Protein AF-A0A2V6K6S4-F1 (afdb_monomer_lite)

Secondary structure (DSSP, 8-st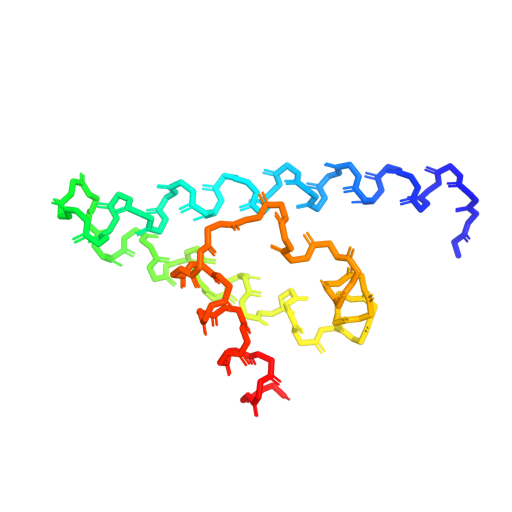ate):
--HHHHHHHHHHHHHHHHHHHHHHHHHHTTSS-HHHHHHHHHHHHHHHTSHHHHHHHHHHGGGS-HHHHHHHHHHHHH-

Structure (mmCIF, N/CA/C/O backbone):
data_AF-A0A2V6K6S4-F1
#
_entry.id   AF-A0A2V6K6S4-F1
#
loop_
_atom_site.group_PDB
_atom_site.id
_atom_site.type_symbol
_atom_site.label_atom_id
_atom_site.label_alt_id
_atom_site.label_comp_id
_atom_site.label_asym_id
_atom_site.label_entity_id
_atom_site.label_seq_id
_atom_site.pdbx_PDB_ins_code
_atom_site.Cartn_x
_atom_site.Cartn_y
_atom_site.Cartn_z
_atom_site.occupancy
_atom_site.B_iso_or_equiv
_atom_site.auth_seq_id
_atom_site.auth_comp_id
_atom_site.auth_asym_id
_atom_site.auth_atom_id
_atom_site.pdbx_PDB_model_num
ATOM 1 N N . MET A 1 1 ? 7.438 1.061 -22.954 1.00 67.38 1 MET A N 1
ATOM 2 C CA . MET A 1 1 ? 6.798 2.342 -22.575 1.00 67.38 1 MET A CA 1
ATOM 3 C C . MET A 1 1 ? 7.777 3.483 -22.762 1.00 67.38 1 MET A C 1
ATOM 5 O O . MET A 1 1 ? 8.908 3.372 -22.292 1.00 67.38 1 MET A O 1
ATOM 9 N N . ASP A 1 2 ? 7.337 4.553 -23.419 1.00 90.56 2 ASP A N 1
ATOM 10 C CA . ASP A 1 2 ? 8.069 5.819 -23.516 1.00 90.56 2 ASP A CA 1
ATOM 11 C C . ASP A 1 2 ? 8.154 6.550 -22.155 1.00 90.56 2 ASP A C 1
ATOM 13 O O . ASP A 1 2 ? 7.524 6.148 -21.168 1.00 90.56 2 ASP A O 1
ATOM 17 N N . GLY A 1 3 ? 8.949 7.623 -22.095 1.00 87.62 3 GLY A N 1
ATOM 18 C CA . GLY A 1 3 ? 9.178 8.396 -20.869 1.00 87.62 3 GLY A CA 1
ATOM 19 C C . GLY A 1 3 ? 7.917 9.052 -20.293 1.00 87.62 3 GLY A C 1
ATOM 20 O O . GLY A 1 3 ? 7.693 8.985 -19.083 1.00 87.62 3 GLY A O 1
ATOM 21 N N . ALA A 1 4 ? 7.052 9.619 -21.136 1.00 87.62 4 ALA A N 1
ATOM 22 C CA . ALA A 1 4 ? 5.823 10.279 -20.694 1.00 87.62 4 ALA A CA 1
ATOM 23 C C . ALA A 1 4 ? 4.809 9.269 -20.136 1.00 87.62 4 ALA A C 1
ATOM 25 O O . ALA A 1 4 ? 4.130 9.525 -19.139 1.00 87.62 4 ALA A O 1
ATOM 26 N N . SER A 1 5 ? 4.726 8.087 -20.740 1.00 82.62 5 SER A N 1
ATOM 27 C CA . SER A 1 5 ? 3.898 6.987 -20.255 1.00 82.62 5 SER A CA 1
ATOM 28 C C . SER A 1 5 ? 4.397 6.461 -18.907 1.00 82.62 5 SER A C 1
ATOM 30 O O . SER A 1 5 ? 3.580 6.218 -18.020 1.00 82.62 5 SER A O 1
ATOM 32 N N . LYS A 1 6 ? 5.719 6.345 -18.696 1.00 82.81 6 LYS A N 1
ATOM 33 C CA . LYS A 1 6 ? 6.294 5.959 -17.388 1.00 82.81 6 LYS A CA 1
ATOM 34 C C . LYS A 1 6 ? 5.965 6.974 -16.296 1.00 82.81 6 LYS A C 1
ATOM 36 O O . LYS A 1 6 ? 5.579 6.576 -15.198 1.00 82.81 6 LYS A O 1
ATOM 41 N N . LEU A 1 7 ? 6.072 8.266 -16.606 1.00 84.56 7 LEU A N 1
ATOM 42 C CA . LEU A 1 7 ? 5.743 9.335 -15.664 1.00 84.56 7 LEU A CA 1
ATOM 43 C C . LEU A 1 7 ? 4.263 9.299 -15.265 1.00 84.56 7 LEU A C 1
ATOM 45 O O . LEU A 1 7 ? 3.946 9.319 -14.076 1.00 84.56 7 LEU A O 1
ATOM 49 N N . ARG A 1 8 ? 3.359 9.185 -16.247 1.00 86.12 8 ARG A N 1
ATOM 50 C CA . ARG A 1 8 ? 1.913 9.080 -15.995 1.00 86.12 8 ARG A CA 1
ATOM 51 C C . ARG A 1 8 ? 1.579 7.849 -15.164 1.00 86.12 8 ARG A C 1
ATOM 53 O O . ARG A 1 8 ? 0.865 7.971 -14.173 1.00 86.12 8 ARG A O 1
ATOM 60 N N . PHE A 1 9 ? 2.136 6.691 -15.516 1.00 84.56 9 PHE A N 1
ATOM 61 C CA . PHE A 1 9 ? 1.953 5.471 -14.734 1.00 84.56 9 PHE A CA 1
ATOM 62 C C . PHE A 1 9 ? 2.416 5.655 -13.285 1.00 84.56 9 PHE A C 1
ATOM 64 O O . PHE A 1 9 ? 1.650 5.380 -12.368 1.00 84.56 9 PHE A O 1
ATOM 71 N N . GLY A 1 10 ? 3.615 6.204 -13.064 1.00 86.31 10 GLY A N 1
ATOM 72 C CA . GLY A 1 10 ? 4.124 6.479 -11.719 1.00 86.31 10 GLY A CA 1
ATOM 73 C C . GLY A 1 10 ? 3.246 7.454 -10.926 1.00 86.31 10 GLY A C 1
ATOM 74 O O . GLY A 1 10 ? 3.019 7.244 -9.735 1.00 86.31 10 GLY A O 1
ATOM 75 N N . ALA A 1 11 ? 2.701 8.486 -11.575 1.00 88.62 11 ALA A N 1
ATOM 76 C CA . ALA A 1 11 ? 1.773 9.422 -10.944 1.00 88.62 11 ALA A CA 1
ATOM 77 C C . ALA A 1 11 ? 0.442 8.749 -10.557 1.00 88.62 11 ALA A C 1
ATOM 79 O O . ALA A 1 11 ? -0.047 8.947 -9.440 1.00 88.62 11 ALA A O 1
ATOM 80 N N . HIS A 1 12 ? -0.122 7.927 -11.448 1.00 90.25 12 HIS A N 1
ATOM 81 C CA . HIS A 1 12 ? -1.352 7.176 -11.187 1.00 90.25 12 HIS A CA 1
ATOM 82 C C . HIS A 1 12 ? -1.162 6.139 -10.079 1.00 90.25 12 HIS A C 1
ATOM 84 O O . HIS A 1 12 ? -1.946 6.130 -9.128 1.00 90.25 12 HIS A O 1
ATOM 90 N N . LEU A 1 13 ? -0.100 5.334 -10.159 1.00 92.62 13 LEU A N 1
ATOM 91 C CA . LEU A 1 13 ? 0.237 4.329 -9.155 1.00 92.62 13 LEU A CA 1
ATOM 92 C C . LEU A 1 13 ? 0.499 4.979 -7.794 1.00 92.62 13 LEU A C 1
ATOM 94 O O . LEU A 1 13 ? -0.079 4.569 -6.794 1.00 92.62 13 LEU A O 1
ATOM 98 N N . GLY A 1 14 ? 1.286 6.057 -7.752 1.00 93.56 14 GLY A N 1
ATOM 99 C CA . GLY A 1 14 ? 1.557 6.776 -6.509 1.00 93.56 14 GLY A CA 1
ATOM 100 C C . GLY A 1 14 ? 0.291 7.342 -5.859 1.00 93.56 14 GLY A C 1
ATOM 101 O O . GLY A 1 14 ? 0.148 7.291 -4.639 1.00 93.56 14 GLY A O 1
ATOM 102 N N . ARG A 1 15 ? -0.664 7.853 -6.650 1.00 93.50 15 ARG A N 1
ATOM 103 C CA . ARG A 1 15 ? -1.962 8.307 -6.120 1.00 93.50 15 ARG A CA 1
ATOM 104 C C . ARG A 1 15 ? -2.791 7.140 -5.580 1.00 93.50 15 ARG A C 1
ATOM 106 O O . ARG A 1 15 ? -3.369 7.276 -4.506 1.00 93.50 15 ARG A O 1
ATOM 113 N N . PHE A 1 16 ? -2.835 6.027 -6.308 1.00 94.19 16 PHE A N 1
ATOM 114 C CA . PHE A 1 16 ? -3.537 4.812 -5.893 1.00 94.19 16 PHE A CA 1
ATOM 115 C C . PHE A 1 16 ? -2.997 4.272 -4.561 1.00 94.19 16 PHE A C 1
ATOM 117 O O . PHE A 1 16 ? -3.780 4.012 -3.649 1.00 94.19 16 PHE A O 1
ATOM 124 N N . LEU A 1 17 ? -1.673 4.190 -4.410 1.00 95.88 17 LEU A N 1
ATOM 125 C CA . LEU A 1 17 ? -1.039 3.698 -3.185 1.00 95.88 17 LEU A CA 1
ATOM 126 C C . LEU A 1 17 ? -1.210 4.650 -2.003 1.00 95.88 17 LEU A C 1
ATOM 128 O O . LEU A 1 17 ? -1.501 4.194 -0.908 1.00 95.88 17 LEU A O 1
ATOM 132 N N . ARG A 1 18 ? -1.104 5.972 -2.199 1.00 95.56 18 ARG A N 1
ATOM 133 C CA . ARG A 1 18 ? -1.360 6.935 -1.107 1.00 95.56 18 ARG A CA 1
ATOM 134 C C . ARG A 1 18 ? -2.794 6.868 -0.587 1.00 95.56 18 ARG A C 1
ATOM 136 O O . ARG A 1 18 ? -3.028 7.111 0.593 1.00 95.56 18 ARG A O 1
ATOM 143 N N . PHE A 1 19 ? -3.753 6.578 -1.463 1.00 95.62 19 PHE A N 1
ATOM 144 C CA . PHE A 1 19 ? -5.130 6.351 -1.041 1.00 95.62 19 PHE A CA 1
ATOM 145 C C . PHE A 1 19 ? -5.265 5.028 -0.279 1.00 95.62 19 PHE A C 1
ATOM 147 O O . PHE A 1 19 ? -5.863 5.011 0.792 1.00 95.62 19 PHE A O 1
ATOM 154 N N . ALA A 1 20 ? -4.657 3.955 -0.794 1.00 96.50 20 ALA A N 1
ATOM 155 C CA . ALA A 1 20 ? -4.637 2.641 -0.153 1.00 96.50 20 ALA A CA 1
ATOM 156 C C . ALA A 1 20 ? -4.032 2.684 1.260 1.00 96.50 20 ALA A C 1
ATOM 158 O O . ALA A 1 20 ? -4.594 2.102 2.177 1.00 96.50 20 ALA A O 1
ATOM 159 N N . ASP A 1 21 ? -2.932 3.415 1.428 1.00 97.88 21 ASP A N 1
ATOM 160 C CA . ASP A 1 21 ? -2.221 3.612 2.693 1.00 97.88 21 ASP A CA 1
ATOM 161 C C . ASP A 1 21 ? -3.137 4.234 3.758 1.00 97.88 21 ASP A C 1
ATOM 163 O O . ASP A 1 21 ? -3.404 3.637 4.798 1.00 97.88 21 ASP A O 1
ATOM 167 N N . ARG A 1 22 ? -3.768 5.370 3.434 1.00 96.88 22 ARG A N 1
ATOM 168 C CA . ARG A 1 22 ? -4.747 6.014 4.327 1.00 96.88 22 ARG A CA 1
ATOM 169 C C . ARG A 1 22 ? -5.941 5.117 4.639 1.00 96.88 22 ARG A C 1
ATOM 171 O O . ARG A 1 22 ? -6.424 5.109 5.767 1.00 96.88 22 ARG A O 1
ATOM 178 N N . LEU A 1 23 ? -6.431 4.386 3.639 1.00 96.94 23 LEU A N 1
ATOM 179 C CA . LEU A 1 23 ? -7.548 3.463 3.814 1.00 96.94 23 LEU A CA 1
ATOM 180 C C . LEU A 1 23 ? -7.168 2.316 4.757 1.00 96.94 23 LEU A C 1
ATOM 182 O O . LEU A 1 23 ? -7.978 1.917 5.587 1.00 96.94 23 LEU A O 1
ATOM 186 N N . TYR A 1 24 ? -5.937 1.816 4.655 1.00 97.75 24 TYR A N 1
ATOM 187 C CA . TYR A 1 24 ? -5.419 0.767 5.519 1.00 97.75 24 TYR A CA 1
ATOM 188 C C . TYR A 1 24 ? -5.244 1.249 6.963 1.00 97.75 24 TYR A C 1
ATOM 190 O O . TYR A 1 24 ? -5.676 0.551 7.876 1.00 97.75 24 TYR A O 1
ATOM 198 N N . LEU A 1 25 ? -4.729 2.463 7.186 1.00 98.12 25 LEU A N 1
ATOM 199 C CA . LEU A 1 25 ? -4.694 3.055 8.531 1.00 98.12 25 LEU A CA 1
ATOM 200 C C . LEU A 1 25 ? -6.099 3.164 9.135 1.00 98.12 25 LEU A C 1
ATOM 202 O O . LEU A 1 25 ? -6.314 2.727 10.258 1.00 98.12 25 LEU A O 1
ATOM 206 N N . ALA A 1 26 ? -7.090 3.612 8.358 1.00 97.81 26 ALA A N 1
ATOM 207 C CA . ALA A 1 26 ? -8.476 3.674 8.825 1.00 97.81 26 ALA A CA 1
ATOM 208 C C . ALA A 1 26 ? -9.033 2.296 9.247 1.00 97.81 26 ALA A C 1
ATOM 210 O O . ALA A 1 26 ? -9.850 2.205 10.165 1.00 97.81 26 ALA A O 1
ATOM 211 N N . VAL A 1 27 ? -8.579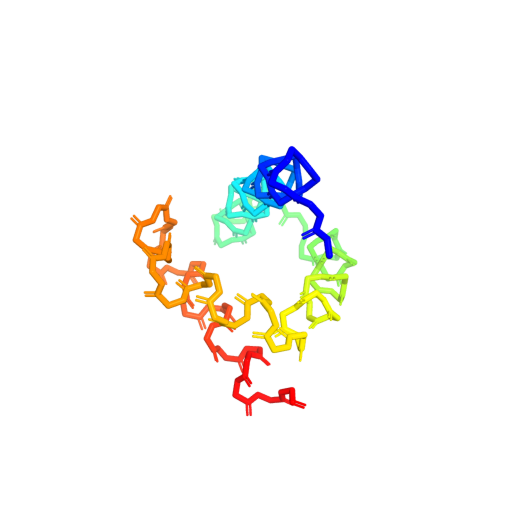 1.206 8.615 1.00 97.94 27 VAL A N 1
ATOM 212 C CA . VAL A 1 27 ? -8.910 -0.170 9.030 1.00 97.94 27 VAL A CA 1
ATOM 213 C C . VAL A 1 27 ? -8.246 -0.532 10.353 1.00 97.94 27 VAL A C 1
ATOM 215 O O . VAL A 1 27 ? -8.878 -1.184 11.189 1.00 97.94 27 VAL A O 1
ATOM 218 N N . LEU A 1 28 ? -6.976 -0.164 10.532 1.00 97.69 28 LEU A N 1
ATOM 219 C CA . LEU A 1 28 ? -6.232 -0.420 11.767 1.00 97.69 28 LEU A CA 1
ATOM 220 C C . LEU A 1 28 ? -6.833 0.356 12.942 1.00 97.69 28 LEU A C 1
ATOM 222 O O . LEU A 1 28 ? -7.040 -0.229 14.003 1.00 97.69 28 LEU A O 1
ATOM 226 N N . ASP A 1 29 ? -7.228 1.604 12.702 1.00 97.62 29 ASP A N 1
ATOM 227 C CA . ASP A 1 29 ? -7.879 2.486 13.675 1.00 97.62 29 ASP A CA 1
ATOM 228 C C . ASP A 1 29 ? -9.349 2.109 13.943 1.00 97.62 29 ASP A C 1
ATOM 230 O O . ASP A 1 29 ? -10.005 2.695 14.803 1.00 97.62 29 ASP A O 1
ATOM 234 N N . GLY A 1 30 ? -9.905 1.148 13.196 1.00 97.50 30 GLY A N 1
ATOM 235 C CA . GLY A 1 30 ? -11.290 0.692 13.345 1.00 97.50 30 GLY A CA 1
ATOM 236 C C . GLY A 1 30 ? -12.348 1.665 12.813 1.00 97.50 30 GLY A C 1
ATOM 237 O O . GLY A 1 30 ? -13.537 1.466 13.055 1.00 97.50 30 GLY A O 1
ATOM 238 N N . THR A 1 31 ? -11.942 2.696 12.070 1.00 97.69 31 THR A N 1
ATOM 239 C CA . THR A 1 31 ? -12.844 3.693 11.467 1.00 97.69 31 THR A CA 1
ATOM 240 C C . THR A 1 31 ? -13.387 3.261 10.102 1.00 97.69 31 THR A C 1
ATOM 242 O O . THR A 1 31 ? -14.375 3.822 9.627 1.00 97.69 31 THR A O 1
ATOM 245 N N . LEU A 1 32 ? -12.792 2.231 9.486 1.00 96.94 32 LEU A N 1
ATOM 246 C CA . LEU A 1 32 ? -13.277 1.597 8.260 1.00 96.94 32 LEU A CA 1
ATOM 247 C C . LEU A 1 32 ? -13.611 0.117 8.482 1.00 96.94 32 LEU A C 1
ATOM 249 O O . LEU A 1 32 ? -12.815 -0.647 9.029 1.00 96.94 32 LEU A O 1
ATOM 253 N N . ASP A 1 33 ? -14.757 -0.320 7.953 1.00 96.12 33 ASP A N 1
ATOM 254 C CA . ASP A 1 33 ? -15.108 -1.739 7.905 1.00 96.12 33 ASP A CA 1
ATOM 255 C C . ASP A 1 33 ? -14.079 -2.533 7.073 1.00 96.12 33 ASP A C 1
ATOM 257 O O . ASP A 1 33 ? -13.836 -2.265 5.890 1.00 96.12 33 ASP A O 1
ATOM 261 N N . ARG A 1 34 ? -13.516 -3.582 7.682 1.00 95.06 34 ARG A N 1
ATOM 262 C CA . ARG A 1 34 ? -12.567 -4.516 7.053 1.00 95.06 34 ARG A CA 1
ATOM 263 C C . ARG A 1 34 ? -13.096 -5.134 5.756 1.00 95.06 34 ARG A C 1
ATOM 265 O O . ARG A 1 34 ? -12.300 -5.510 4.897 1.00 95.06 34 ARG A O 1
ATOM 272 N N . ARG A 1 35 ? -14.414 -5.266 5.583 1.00 94.19 35 ARG A N 1
ATOM 273 C CA . ARG A 1 35 ? -15.034 -5.794 4.357 1.00 94.19 35 ARG A CA 1
ATOM 274 C C . ARG A 1 35 ? -14.790 -4.881 3.157 1.00 94.19 35 ARG A C 1
ATOM 276 O O . ARG A 1 35 ? -14.562 -5.399 2.066 1.00 94.19 35 ARG A O 1
ATOM 283 N N . LEU A 1 36 ? -14.787 -3.562 3.361 1.00 92.31 36 LEU A N 1
ATOM 284 C CA . LEU A 1 36 ? -14.472 -2.586 2.312 1.00 92.31 36 LEU A CA 1
ATOM 285 C C . LEU A 1 36 ? -12.996 -2.678 1.921 1.00 92.31 36 LEU A C 1
ATOM 287 O O . LEU A 1 36 ? -12.661 -2.718 0.738 1.00 92.31 36 LEU A O 1
ATOM 291 N N . TRP A 1 37 ? -12.126 -2.815 2.921 1.00 95.62 37 TRP A N 1
ATOM 292 C CA . TRP A 1 37 ? -10.700 -3.017 2.702 1.00 95.62 37 TRP A CA 1
ATOM 293 C C . TRP A 1 37 ? -10.383 -4.293 1.922 1.00 95.62 37 TRP A C 1
ATOM 295 O O . TRP A 1 37 ? -9.623 -4.232 0.965 1.00 95.62 37 TRP A O 1
ATOM 305 N N . ARG A 1 38 ? -11.008 -5.431 2.255 1.00 94.31 38 ARG A N 1
ATOM 306 C CA . ARG A 1 38 ? -10.753 -6.710 1.561 1.00 94.31 38 ARG A CA 1
ATOM 307 C C . ARG A 1 38 ? -10.951 -6.630 0.048 1.00 94.31 38 ARG A C 1
ATOM 309 O O . ARG A 1 38 ? -10.242 -7.309 -0.689 1.00 94.31 38 ARG A O 1
ATOM 316 N N . GLY A 1 39 ? -11.924 -5.847 -0.420 1.00 90.25 39 GLY A N 1
ATOM 317 C CA . GLY A 1 39 ? -12.119 -5.628 -1.855 1.00 90.25 39 GLY A CA 1
ATOM 318 C C . GLY A 1 39 ? -10.939 -4.884 -2.478 1.00 90.25 39 GLY A C 1
ATOM 319 O O . GLY A 1 39 ? -10.435 -5.285 -3.523 1.00 90.25 39 GLY A O 1
ATOM 320 N N . TYR A 1 40 ? -10.463 -3.844 -1.795 1.00 92.12 40 TYR A N 1
ATOM 321 C CA . TYR A 1 40 ? -9.326 -3.038 -2.231 1.00 92.12 40 TYR A CA 1
ATOM 322 C C . TYR A 1 40 ? -8.002 -3.818 -2.185 1.00 92.12 40 TYR A C 1
ATOM 324 O O . TYR A 1 40 ? -7.194 -3.738 -3.109 1.00 92.12 40 TYR A O 1
ATOM 332 N N . GLU A 1 41 ? -7.803 -4.611 -1.132 1.00 95.12 41 GLU A N 1
ATOM 333 C CA . GLU A 1 41 ? -6.606 -5.419 -0.907 1.00 95.12 41 GLU A CA 1
ATOM 334 C C . GLU A 1 41 ? -6.373 -6.447 -2.017 1.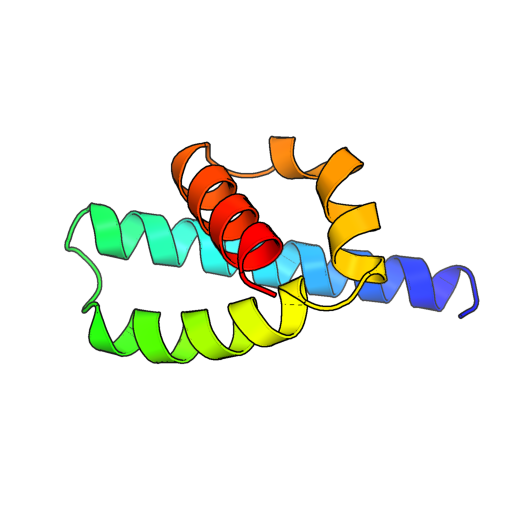00 95.12 41 GLU A C 1
ATOM 336 O O . GLU A 1 41 ? -5.233 -6.668 -2.403 1.00 95.12 41 GLU A O 1
ATOM 341 N N . ARG A 1 42 ? -7.431 -7.033 -2.586 1.00 94.50 42 ARG A N 1
ATOM 342 C CA . ARG A 1 42 ? -7.302 -7.982 -3.706 1.00 94.50 42 ARG A CA 1
ATOM 343 C C . ARG A 1 42 ? -6.729 -7.318 -4.958 1.00 94.50 42 ARG A C 1
ATOM 345 O O . ARG A 1 42 ? -5.776 -7.823 -5.533 1.00 94.50 42 ARG A O 1
ATOM 352 N N . THR A 1 43 ? -7.244 -6.145 -5.324 1.00 92.31 43 THR A N 1
ATOM 353 C CA . THR A 1 43 ? -6.710 -5.361 -6.452 1.00 92.31 43 THR A CA 1
ATOM 354 C C . THR A 1 43 ? -5.267 -4.920 -6.198 1.00 92.31 43 THR A C 1
ATOM 356 O O . THR A 1 43 ? -4.445 -4.857 -7.116 1.00 92.31 43 THR A O 1
ATOM 359 N N . LEU A 1 44 ? -4.947 -4.596 -4.942 1.00 95.31 44 LEU A N 1
ATOM 360 C CA . LEU A 1 44 ? -3.591 -4.260 -4.528 1.00 95.31 44 LEU A CA 1
ATOM 361 C C . LEU A 1 44 ? -2.658 -5.471 -4.667 1.00 95.31 44 LEU A C 1
ATOM 363 O O . LEU A 1 44 ? -1.588 -5.316 -5.247 1.00 95.31 44 LEU A O 1
ATOM 367 N N . ALA A 1 45 ? -3.083 -6.655 -4.221 1.00 95.19 45 ALA A N 1
ATOM 368 C CA . ALA A 1 45 ? -2.335 -7.905 -4.344 1.00 95.19 45 ALA A CA 1
ATOM 369 C C . ALA A 1 45 ? -1.990 -8.220 -5.812 1.00 95.19 45 ALA A C 1
ATOM 371 O O . ALA A 1 45 ? -0.824 -8.446 -6.133 1.00 95.19 45 ALA A O 1
ATOM 372 N N . ASP A 1 46 ? -2.962 -8.103 -6.722 1.00 94.81 46 ASP A N 1
ATOM 373 C CA . ASP A 1 46 ? -2.715 -8.274 -8.162 1.00 94.81 46 ASP A CA 1
ATOM 374 C C . ASP A 1 46 ? -1.695 -7.252 -8.686 1.00 94.81 46 ASP A C 1
ATOM 376 O O . ASP A 1 46 ? -0.816 -7.573 -9.483 1.00 94.81 46 ASP A O 1
ATOM 380 N N . THR A 1 47 ? -1.784 -6.002 -8.221 1.00 93.31 47 THR A N 1
ATOM 381 C CA . THR A 1 47 ? -0.874 -4.927 -8.642 1.00 93.31 47 THR A CA 1
ATOM 382 C C . THR A 1 47 ? 0.559 -5.164 -8.158 1.00 93.31 47 THR A C 1
ATOM 384 O O . THR A 1 47 ? 1.509 -4.858 -8.884 1.00 93.31 47 THR A O 1
ATOM 387 N N . VAL A 1 48 ? 0.745 -5.692 -6.946 1.00 95.69 48 VAL A N 1
ATOM 388 C CA . VAL A 1 48 ? 2.090 -5.867 -6.377 1.00 95.69 48 VAL A CA 1
ATOM 389 C C . VAL A 1 48 ? 2.819 -7.106 -6.891 1.00 95.69 48 VAL A C 1
ATOM 391 O O . VAL A 1 48 ? 4.047 -7.166 -6.807 1.00 95.69 48 VAL A O 1
ATOM 394 N N . ALA A 1 49 ? 2.090 -8.050 -7.488 1.00 95.00 49 ALA A N 1
ATOM 395 C CA . ALA A 1 49 ? 2.661 -9.222 -8.145 1.00 95.00 49 ALA A CA 1
ATOM 396 C C . ALA A 1 49 ? 3.479 -8.870 -9.404 1.00 95.00 49 ALA A C 1
ATOM 398 O O . ALA A 1 49 ? 4.341 -9.637 -9.829 1.00 95.00 49 ALA A O 1
ATOM 399 N N . TYR A 1 50 ? 3.259 -7.700 -10.015 1.00 93.12 50 TYR A N 1
ATOM 400 C CA . TYR A 1 50 ? 3.996 -7.314 -11.218 1.00 93.12 50 TYR A CA 1
ATOM 401 C C . TYR A 1 50 ? 5.460 -6.938 -10.898 1.00 93.12 50 TYR A C 1
ATOM 403 O O . TYR A 1 50 ? 5.694 -6.018 -10.108 1.00 93.12 50 TYR A O 1
ATOM 411 N N . PRO A 1 51 ? 6.471 -7.497 -11.598 1.00 92.31 51 PRO A N 1
ATOM 412 C CA . PRO A 1 51 ? 7.887 -7.173 -11.353 1.00 92.31 51 PRO A CA 1
ATOM 413 C C . PRO A 1 51 ? 8.225 -5.678 -11.481 1.00 92.31 51 PRO A C 1
ATOM 415 O O . PRO A 1 51 ? 9.097 -5.144 -10.788 1.00 92.31 51 PRO A O 1
ATOM 418 N N . GLY A 1 52 ? 7.506 -4.968 -12.358 1.00 90.25 52 GLY A N 1
ATOM 419 C CA . GLY A 1 52 ? 7.643 -3.520 -12.516 1.00 90.25 52 GLY A CA 1
ATOM 420 C C . GLY A 1 52 ? 7.202 -2.741 -11.274 1.00 90.25 52 GLY A C 1
ATOM 421 O O . GLY A 1 52 ? 7.843 -1.750 -10.922 1.00 90.25 52 GLY A O 1
ATOM 422 N N . PHE A 1 53 ? 6.157 -3.208 -10.584 1.00 94.06 53 PHE A N 1
ATOM 423 C CA . PHE A 1 53 ? 5.745 -2.651 -9.299 1.00 94.06 53 PHE A CA 1
ATOM 424 C C . PHE A 1 53 ? 6.820 -2.894 -8.245 1.00 94.06 53 PHE A C 1
ATOM 426 O O . PHE A 1 53 ? 7.247 -1.946 -7.596 1.00 94.06 53 PHE A O 1
ATOM 433 N N . GLN A 1 54 ? 7.302 -4.132 -8.115 1.00 95.12 54 GLN A N 1
ATOM 434 C CA . GLN A 1 54 ? 8.309 -4.494 -7.112 1.00 95.12 54 GLN A CA 1
ATOM 435 C C . GLN A 1 54 ? 9.588 -3.657 -7.276 1.00 95.12 54 GLN A C 1
ATOM 437 O O . GLN A 1 54 ? 10.101 -3.096 -6.310 1.00 95.12 54 GLN A O 1
ATOM 442 N N . THR A 1 55 ? 10.041 -3.456 -8.518 1.00 92.69 55 THR A N 1
ATOM 443 C CA . THR A 1 55 ? 11.176 -2.566 -8.830 1.00 92.69 55 THR A CA 1
ATOM 444 C C . THR A 1 55 ? 10.888 -1.103 -8.480 1.00 92.69 55 THR A C 1
ATOM 446 O O . THR A 1 55 ? 11.756 -0.382 -7.992 1.00 92.69 55 THR A O 1
ATOM 449 N N . TRP A 1 56 ? 9.671 -0.625 -8.742 1.00 92.25 56 TRP A N 1
ATOM 450 C CA . TRP A 1 56 ? 9.269 0.734 -8.378 1.00 92.25 56 TRP A CA 1
ATOM 451 C C . TRP A 1 56 ? 9.225 0.915 -6.853 1.00 92.25 56 TRP A C 1
ATOM 453 O O . TRP A 1 56 ? 9.692 1.939 -6.345 1.00 92.25 56 TRP A O 1
ATOM 463 N N . TRP A 1 57 ? 8.724 -0.097 -6.143 1.00 95.81 57 TRP A N 1
ATOM 464 C CA . TRP A 1 57 ? 8.501 -0.128 -4.703 1.00 95.81 57 TRP A CA 1
ATOM 465 C C . TRP A 1 57 ? 9.799 -0.025 -3.900 1.00 95.81 57 TRP A C 1
ATOM 467 O O . TRP A 1 57 ? 9.883 0.803 -2.993 1.00 95.81 57 TRP A O 1
ATOM 477 N N . THR A 1 58 ? 10.853 -0.758 -4.282 1.00 95.25 58 THR A N 1
ATOM 478 C CA . THR A 1 58 ? 12.153 -0.741 -3.573 1.00 95.25 58 THR A CA 1
ATOM 479 C C . THR A 1 58 ? 12.736 0.662 -3.402 1.00 95.25 58 THR A C 1
ATOM 481 O O . THR A 1 58 ? 13.356 0.957 -2.385 1.00 95.25 58 THR A O 1
ATOM 484 N N . THR A 1 59 ? 12.501 1.551 -4.368 1.00 93.75 59 THR A N 1
ATOM 485 C CA . THR A 1 59 ? 13.030 2.925 -4.354 1.00 93.75 59 THR A CA 1
ATOM 486 C C . THR A 1 59 ? 12.081 3.954 -3.738 1.00 93.75 59 THR A C 1
ATOM 488 O O . THR A 1 59 ? 12.492 5.088 -3.509 1.00 93.75 59 THR A O 1
ATOM 491 N N . ARG A 1 60 ? 10.810 3.606 -3.490 1.00 95.00 60 ARG A N 1
ATOM 492 C CA . ARG A 1 60 ? 9.746 4.574 -3.145 1.00 95.00 60 ARG A CA 1
ATOM 493 C C . ARG A 1 60 ? 8.869 4.180 -1.963 1.00 95.00 60 ARG A C 1
ATOM 495 O O . ARG A 1 60 ? 8.050 4.992 -1.549 1.00 95.00 60 ARG A O 1
ATOM 502 N N . LYS A 1 61 ? 9.063 2.998 -1.373 1.00 96.19 61 LYS A N 1
ATOM 503 C CA . LYS A 1 61 ? 8.288 2.557 -0.204 1.00 96.19 61 LYS A CA 1
ATOM 504 C C . LYS A 1 61 ? 8.332 3.537 0.970 1.00 96.19 61 LYS A C 1
ATOM 506 O O . LYS A 1 61 ? 7.332 3.721 1.637 1.00 96.19 61 LYS A O 1
ATOM 511 N N . HIS A 1 62 ? 9.435 4.274 1.122 1.00 96.38 62 HIS A N 1
ATOM 512 C CA . HIS A 1 62 ? 9.601 5.333 2.127 1.00 96.38 62 HIS A CA 1
ATOM 513 C C . HIS A 1 62 ? 8.602 6.505 2.014 1.00 96.38 62 HIS A C 1
ATOM 515 O O . HIS A 1 62 ? 8.600 7.390 2.861 1.00 96.38 62 HIS A O 1
ATOM 521 N N . TRP A 1 63 ? 7.779 6.562 0.963 1.00 96.50 63 TRP A N 1
ATOM 522 C CA . TRP A 1 63 ? 6.678 7.528 0.845 1.00 96.50 63 TRP A CA 1
ATOM 523 C C . TRP A 1 63 ? 5.423 7.118 1.620 1.00 96.50 63 TRP A C 1
ATOM 525 O O . TRP A 1 63 ? 4.454 7.880 1.640 1.00 96.50 63 TRP A O 1
ATOM 535 N N . HIS A 1 64 ? 5.421 5.915 2.186 1.00 97.75 64 HIS A N 1
ATOM 536 C CA . HIS A 1 64 ? 4.276 5.277 2.812 1.00 97.75 64 HIS A CA 1
ATOM 537 C C . HIS A 1 64 ? 4.541 4.984 4.285 1.00 97.75 64 HIS A C 1
ATOM 539 O O . HIS A 1 64 ? 5.690 4.984 4.726 1.00 97.75 64 HIS A O 1
ATOM 545 N N . THR A 1 65 ? 3.472 4.730 5.035 1.00 98.38 65 THR A N 1
ATOM 546 C CA . THR A 1 65 ? 3.582 4.325 6.443 1.00 98.38 65 THR A CA 1
ATOM 547 C C . THR A 1 65 ? 4.239 2.957 6.603 1.00 98.38 65 THR A C 1
ATOM 549 O O . THR A 1 65 ? 4.211 2.129 5.686 1.00 98.38 65 THR A O 1
ATOM 552 N N . ASP A 1 66 ? 4.825 2.702 7.774 1.00 98.50 66 ASP A N 1
ATOM 553 C CA . ASP A 1 66 ? 5.504 1.438 8.070 1.00 98.50 66 ASP A CA 1
ATOM 554 C C . ASP A 1 66 ? 4.522 0.258 8.047 1.00 98.50 66 ASP A C 1
ATOM 556 O O . ASP A 1 66 ? 4.831 -0.812 7.514 1.00 98.50 66 ASP A O 1
ATOM 560 N N . GLU A 1 67 ? 3.302 0.460 8.548 1.00 98.31 67 GLU A N 1
ATOM 561 C CA . GLU A 1 67 ? 2.236 -0.537 8.558 1.00 98.31 67 GLU A CA 1
ATOM 562 C C . GLU A 1 67 ? 1.824 -0.921 7.138 1.00 98.31 67 GLU A C 1
ATOM 564 O O . GLU A 1 67 ? 1.678 -2.112 6.827 1.00 98.31 67 GLU A O 1
ATOM 569 N N . PHE A 1 68 ? 1.651 0.077 6.268 1.00 98.00 68 PHE A N 1
ATOM 570 C CA . PHE A 1 68 ? 1.338 -0.162 4.867 1.00 98.00 68 PHE A CA 1
ATOM 571 C C . PHE A 1 68 ? 2.520 -0.803 4.139 1.00 98.00 68 PHE A C 1
ATOM 573 O O . PHE A 1 68 ? 2.324 -1.719 3.340 1.00 98.00 68 PHE A O 1
ATOM 580 N N . CYS A 1 69 ? 3.754 -0.404 4.457 1.00 98.12 69 CYS A N 1
ATOM 581 C CA . CYS A 1 69 ? 4.928 -1.041 3.880 1.00 98.12 69 CYS A CA 1
ATOM 582 C C . CYS A 1 69 ? 5.013 -2.523 4.239 1.00 98.12 69 CYS A C 1
ATOM 584 O O . CYS A 1 69 ? 5.206 -3.355 3.354 1.00 98.12 69 CYS A O 1
ATOM 586 N N . ALA A 1 70 ? 4.789 -2.865 5.507 1.00 98.06 70 ALA A N 1
ATOM 587 C CA . ALA A 1 70 ? 4.770 -4.248 5.963 1.00 98.06 70 ALA A CA 1
ATOM 588 C C . ALA A 1 70 ? 3.664 -5.067 5.278 1.00 98.06 70 ALA A C 1
ATOM 590 O O . ALA A 1 70 ? 3.858 -6.244 4.982 1.00 98.06 70 ALA A O 1
ATOM 591 N N . LEU A 1 71 ? 2.503 -4.462 5.014 1.00 97.44 71 LEU A N 1
ATOM 592 C CA . LEU A 1 71 ? 1.435 -5.093 4.242 1.00 97.44 71 LEU A CA 1
ATOM 593 C C . LEU A 1 71 ? 1.874 -5.403 2.804 1.00 97.44 71 LEU A C 1
ATOM 595 O O . LEU A 1 71 ? 1.699 -6.535 2.353 1.00 97.44 71 LEU A O 1
ATOM 599 N N . ILE A 1 72 ? 2.429 -4.422 2.091 1.00 97.69 72 ILE A N 1
ATOM 600 C CA . ILE A 1 72 ? 2.879 -4.599 0.705 1.00 97.69 72 ILE A CA 1
ATOM 601 C C . ILE A 1 72 ? 4.001 -5.635 0.624 1.00 97.69 72 ILE A C 1
ATOM 603 O O . ILE A 1 72 ? 3.946 -6.523 -0.224 1.00 97.69 72 ILE A O 1
ATOM 607 N N . ASP A 1 73 ? 4.980 -5.563 1.528 1.00 97.44 73 ASP A N 1
ATOM 608 C CA . ASP A 1 73 ? 6.114 -6.488 1.555 1.00 97.44 73 ASP A CA 1
ATOM 609 C C . ASP A 1 73 ? 5.640 -7.939 1.778 1.00 97.44 73 ASP A C 1
ATOM 611 O O . ASP A 1 73 ? 6.156 -8.850 1.131 1.00 97.44 73 ASP A O 1
ATOM 615 N N . ARG A 1 74 ? 4.599 -8.167 2.598 1.00 97.19 74 ARG A N 1
ATOM 616 C CA . ARG A 1 74 ? 3.967 -9.494 2.726 1.00 97.19 74 ARG A CA 1
ATOM 617 C C . ARG A 1 74 ? 3.336 -9.966 1.420 1.00 97.19 74 ARG A C 1
ATOM 619 O O . ARG A 1 74 ? 3.564 -11.105 1.033 1.00 97.19 74 ARG A O 1
ATOM 626 N N . HIS A 1 75 ? 2.572 -9.109 0.741 1.00 96.50 75 HIS A N 1
ATOM 627 C CA . HIS A 1 75 ? 1.942 -9.478 -0.532 1.00 96.50 75 HIS A CA 1
ATOM 628 C C . HIS A 1 75 ? 2.981 -9.794 -1.613 1.00 96.50 75 HIS A C 1
ATOM 630 O O . HIS A 1 75 ? 2.801 -10.754 -2.354 1.00 96.50 75 HIS A O 1
ATOM 636 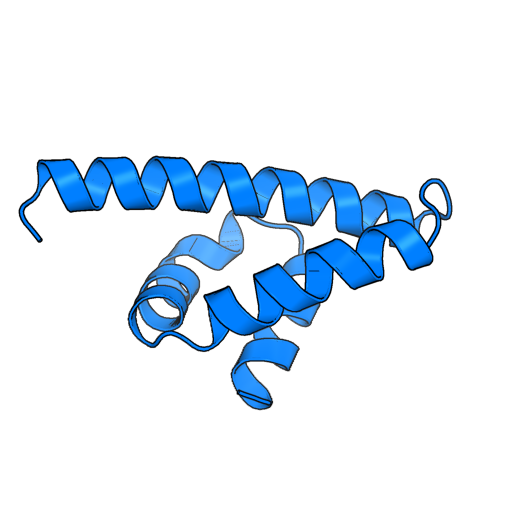N N . ILE A 1 76 ? 4.094 -9.054 -1.658 1.00 96.00 76 ILE A N 1
ATOM 637 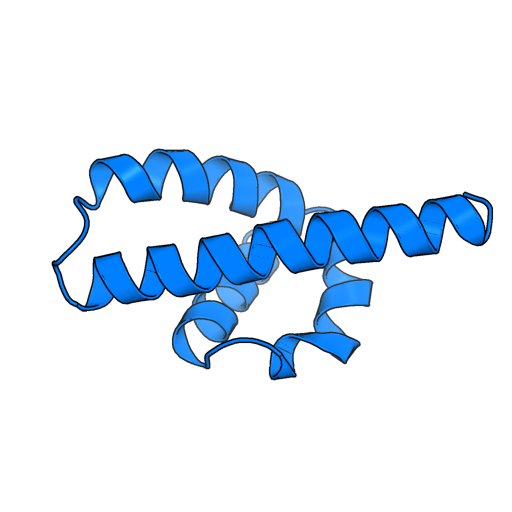C CA . ILE A 1 76 ? 5.221 -9.332 -2.564 1.00 96.00 76 ILE A CA 1
ATOM 638 C C . ILE A 1 76 ? 5.855 -10.699 -2.271 1.00 96.00 76 ILE A C 1
ATOM 640 O O . ILE A 1 76 ? 6.219 -11.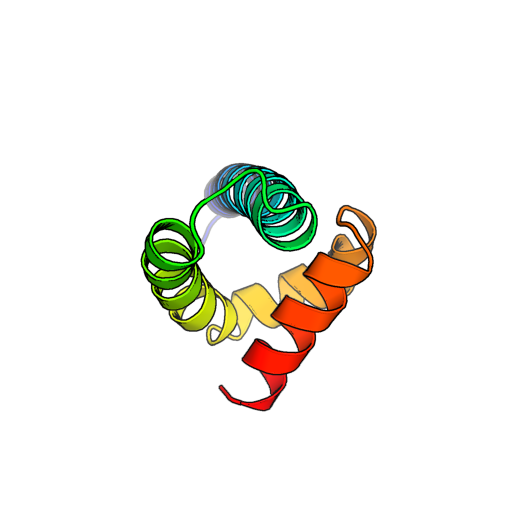402 -3.203 1.00 96.00 76 ILE A O 1
ATOM 644 N N . GLN A 1 77 ? 5.993 -11.087 -1.000 1.00 93.00 77 GLN A N 1
ATOM 645 C CA . GLN A 1 77 ? 6.564 -12.387 -0.621 1.00 93.00 77 GLN A CA 1
ATOM 646 C C . GLN A 1 77 ? 5.660 -13.575 -0.976 1.00 93.00 77 GLN A C 1
ATOM 648 O O . GLN A 1 77 ? 6.150 -14.694 -1.103 1.00 93.00 77 GLN A O 1
ATOM 653 N N . THR A 1 78 ? 4.351 -13.345 -1.086 1.00 87.44 78 THR A N 1
ATOM 654 C CA . THR A 1 78 ? 3.353 -14.380 -1.393 1.00 87.44 78 THR A CA 1
ATOM 655 C C . THR A 1 78 ? 2.934 -14.435 -2.862 1.00 87.44 78 THR A C 1
ATOM 657 O O . THR A 1 78 ? 2.155 -15.319 -3.216 1.00 87.44 78 THR A O 1
ATOM 660 N N . ALA A 1 79 ? 3.388 -13.482 -3.679 1.00 77.19 79 ALA A N 1
ATOM 661 C CA . ALA A 1 79 ? 3.090 -13.381 -5.107 1.00 77.19 79 ALA A CA 1
ATOM 662 C C . ALA A 1 79 ? 4.088 -14.185 -5.949 1.00 77.19 79 ALA A C 1
ATOM 664 O O . ALA A 1 79 ? 3.633 -14.815 -6.929 1.00 77.19 79 ALA A O 1
#

Sequence (79 aa):
MDGASKLRFGAHLGRFLRFADRLYLAVLDGTLDRRLWRGYERTLADTVAYPGFQTWWTTRKHWHTDEFCALIDRHIQTA

Radius of gyration: 12.83 Å; chains: 1; bounding box: 28×25×37 Å

pLDDT: mean 93.6, std 5.22, range [67.38, 98.5]

Foldseek 3Di:
DDPVVVVVVCVVVVVLLVVLQVQVVCVVVVVDDVVVNVVSLVVLLVVLCDPVNVVVCVVCVVVGDPVSSVSSVVSNVVD